Protein AF-A0A6J0YBA9-F1 (afdb_monomer)

Sequence (133 aa):
MAQKDQLSDDEKFLFVDKNFINNPVAQADWAAKRLVWVPSEKQGFEAASIKEEKGDEVIVELVENGKKVTVGKDDIQKMNPPKFSKVEDMAELTCLNEASVLHNLRERYFSGLIYVKTAFSPHPGSTLIIIAP

Nearest PDB structures (foldseek):
  3j04-assembly1_D  TM=9.318E-01  e=6.383E-17  Gallus gallus
  1i84-assembly1_V  TM=9.307E-01  e=3.306E-16  Gallus gallus
  1br1-assembly4_G  TM=9.316E-01  e=8.243E-16  Gallus gallus
  2otg-assembly1_A  TM=9.259E-01  e=7.662E-12  Placopecten magellanicus
  1kk8-assembly1_A  TM=8.963E-01  e=2.438E-11  Argopecten irradians

Mean predicted aligned error: 10.92 Å

pLDDT: mean 74.67, std 16.68, range [36.41, 95.62]

Radius of gyration: 17.1 Å; Cα contacts (8 Å, |Δi|>4): 194; chains: 1; bounding box: 47×41×46 Å

Structure (mmCIF, N/CA/C/O backbone):
data_AF-A0A6J0YBA9-F1
#
_entry.id   AF-A0A6J0YBA9-F1
#
loop_
_atom_site.group_PDB
_atom_site.id
_atom_site.type_symbol
_atom_site.label_atom_id
_atom_site.label_alt_id
_atom_site.label_comp_id
_atom_site.label_asym_id
_atom_site.label_entity_id
_atom_site.label_seq_id
_atom_site.pdbx_PDB_ins_code
_atom_site.Cartn_x
_atom_site.Cartn_y
_atom_site.Cartn_z
_atom_site.occupancy
_atom_site.B_iso_or_equiv
_atom_site.auth_seq_id
_atom_site.auth_comp_id
_atom_site.auth_asym_id
_atom_site.auth_atom_id
_atom_site.pdbx_PDB_model_num
ATOM 1 N N . MET A 1 1 ? 28.175 -26.619 -14.653 1.00 40.03 1 MET A N 1
ATOM 2 C CA . MET A 1 1 ? 28.050 -25.641 -13.555 1.00 40.03 1 MET A CA 1
ATOM 3 C C . MET A 1 1 ? 28.353 -24.268 -14.123 1.00 40.03 1 MET A C 1
ATOM 5 O O . MET A 1 1 ? 29.444 -24.101 -14.644 1.00 40.03 1 MET A O 1
ATOM 9 N N . ALA A 1 2 ? 27.395 -23.346 -14.076 1.00 36.41 2 ALA A N 1
ATOM 10 C CA . ALA A 1 2 ? 27.623 -21.900 -14.073 1.00 36.41 2 ALA A CA 1
ATOM 11 C C . ALA A 1 2 ? 26.277 -21.245 -13.730 1.00 36.41 2 ALA A C 1
ATOM 13 O O . ALA A 1 2 ? 25.418 -21.091 -14.594 1.00 36.41 2 ALA A O 1
ATOM 14 N N . GLN A 1 3 ? 26.066 -20.963 -12.443 1.00 41.09 3 GLN A N 1
ATOM 15 C CA . GLN A 1 3 ? 24.983 -20.093 -11.990 1.00 41.09 3 GLN A CA 1
ATOM 16 C C . GLN A 1 3 ? 25.239 -18.702 -12.571 1.00 41.09 3 GLN A C 1
ATOM 18 O O . GLN A 1 3 ? 26.262 -18.090 -12.273 1.00 41.09 3 GLN A O 1
ATOM 23 N N . LYS A 1 4 ? 24.340 -18.220 -13.430 1.00 42.41 4 LYS A N 1
ATOM 24 C CA . LYS A 1 4 ? 24.349 -16.837 -13.909 1.00 42.41 4 LYS A CA 1
ATOM 25 C C . LYS A 1 4 ? 23.334 -16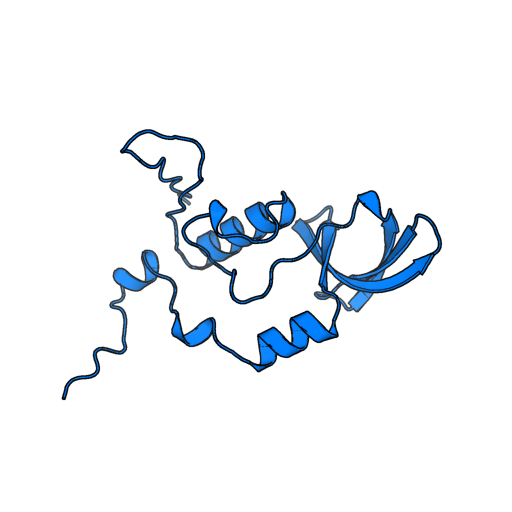.069 -13.061 1.00 42.41 4 LYS A C 1
ATOM 27 O O . LYS A 1 4 ? 22.211 -15.845 -13.482 1.00 42.41 4 LYS A O 1
ATOM 32 N N . ASP A 1 5 ? 23.723 -15.794 -11.818 1.00 54.00 5 ASP A N 1
ATOM 33 C CA . ASP A 1 5 ? 22.858 -15.243 -10.757 1.00 54.00 5 ASP A CA 1
ATOM 34 C C . ASP A 1 5 ? 22.987 -13.711 -10.601 1.00 54.00 5 ASP A C 1
ATOM 36 O O . ASP A 1 5 ? 22.651 -13.152 -9.562 1.00 54.00 5 ASP A O 1
ATOM 40 N N . GLN A 1 6 ? 23.496 -13.001 -11.614 1.00 56.06 6 GLN A N 1
ATOM 41 C CA . GLN A 1 6 ? 23.565 -11.536 -11.597 1.00 56.06 6 GLN A CA 1
ATOM 42 C C . GLN A 1 6 ? 23.118 -10.951 -12.938 1.00 56.06 6 GLN A C 1
ATOM 44 O O . GLN A 1 6 ? 23.727 -11.234 -13.970 1.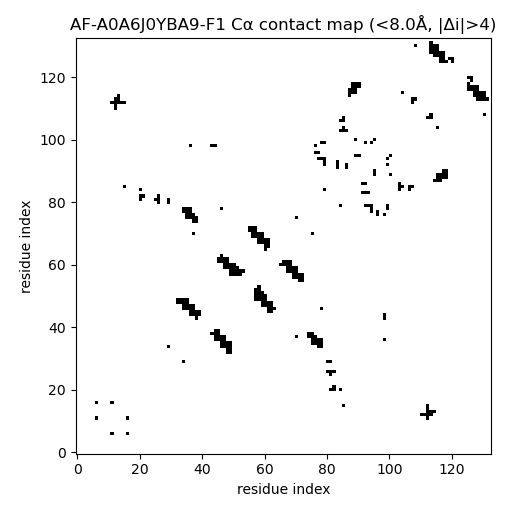00 56.06 6 GLN A O 1
ATOM 49 N N . LEU A 1 7 ? 22.056 -10.141 -12.887 1.00 58.44 7 LEU A N 1
ATOM 50 C CA . LEU A 1 7 ? 21.596 -9.284 -13.983 1.00 58.44 7 LEU A CA 1
ATOM 51 C C . LEU A 1 7 ? 22.681 -8.242 -14.295 1.00 58.44 7 LEU A C 1
ATOM 53 O O . LEU A 1 7 ? 23.266 -7.666 -13.367 1.00 58.44 7 LEU A O 1
ATOM 57 N N . SER A 1 8 ? 22.961 -7.995 -15.575 1.00 64.94 8 SER A N 1
ATOM 58 C CA . SER A 1 8 ? 23.866 -6.918 -15.992 1.00 64.94 8 SER A CA 1
ATOM 59 C C . SER A 1 8 ? 23.290 -5.535 -15.661 1.00 64.94 8 SER A C 1
ATOM 61 O O . SER A 1 8 ? 22.108 -5.389 -15.354 1.00 64.94 8 SER A O 1
ATOM 63 N N . ASP A 1 9 ? 24.128 -4.495 -15.676 1.00 62.47 9 ASP A N 1
ATOM 64 C CA . ASP A 1 9 ? 23.702 -3.145 -15.281 1.00 62.47 9 ASP A CA 1
ATOM 65 C C . ASP A 1 9 ? 22.587 -2.579 -16.171 1.00 62.47 9 ASP A C 1
ATOM 67 O O . ASP A 1 9 ? 21.726 -1.865 -15.671 1.00 62.47 9 ASP A O 1
ATOM 71 N N . ASP A 1 10 ? 22.546 -2.945 -17.452 1.00 61.84 10 ASP A N 1
ATOM 72 C CA . ASP A 1 10 ? 21.456 -2.638 -18.381 1.00 61.84 10 ASP A CA 1
ATOM 73 C C . ASP A 1 10 ? 20.189 -3.470 -18.112 1.00 61.84 10 ASP A C 1
ATOM 75 O O . ASP A 1 10 ? 19.078 -2.937 -18.154 1.00 61.84 10 ASP A O 1
ATOM 79 N N . GLU A 1 11 ? 20.334 -4.748 -17.748 1.00 65.19 11 GLU A N 1
ATOM 80 C CA . GLU A 1 11 ? 19.210 -5.628 -17.401 1.00 65.19 11 GLU A CA 1
ATOM 81 C C . GLU A 1 11 ? 18.510 -5.200 -16.101 1.00 65.19 11 GLU A C 1
ATOM 83 O O . GLU A 1 11 ? 17.303 -5.404 -15.969 1.00 65.19 11 GLU A O 1
ATOM 88 N N . LYS A 1 12 ? 19.213 -4.537 -15.173 1.00 63.94 12 LYS A N 1
ATOM 89 C CA . LYS A 1 12 ? 18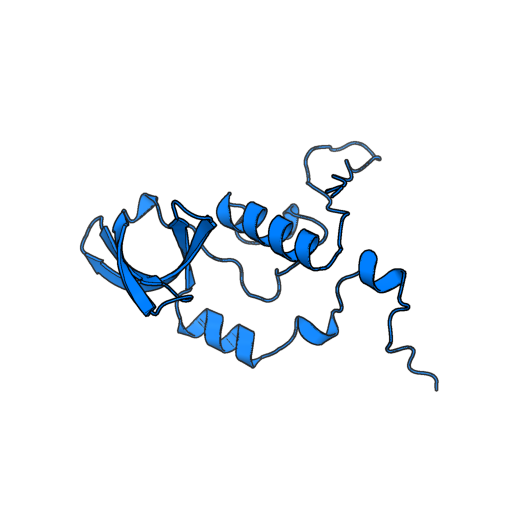.632 -3.978 -13.934 1.00 63.94 12 LYS A CA 1
ATOM 90 C C . LYS A 1 12 ? 17.622 -2.853 -14.178 1.00 63.94 12 LYS A C 1
ATOM 92 O O . LYS A 1 12 ? 16.770 -2.618 -13.325 1.00 63.94 12 LYS A O 1
ATOM 97 N N . PHE A 1 13 ? 17.701 -2.168 -15.320 1.00 58.88 13 PHE A N 1
ATOM 98 C CA . PHE A 1 13 ? 16.723 -1.143 -15.716 1.00 58.88 13 PHE A CA 1
ATOM 99 C C . PHE A 1 13 ? 15.494 -1.733 -16.416 1.00 58.88 13 PHE A C 1
ATOM 101 O O . PHE A 1 13 ? 14.493 -1.038 -16.602 1.00 58.88 13 PHE A O 1
ATOM 108 N N . LEU A 1 14 ? 15.555 -3.010 -16.801 1.00 61.81 14 LEU A N 1
ATOM 109 C CA . LEU A 1 14 ? 14.479 -3.689 -17.514 1.00 61.81 14 LEU A CA 1
ATOM 110 C C . LEU A 1 14 ? 13.736 -4.682 -16.617 1.00 61.81 14 LEU A C 1
ATOM 112 O O . LEU A 1 14 ? 12.506 -4.725 -16.650 1.00 61.81 14 LEU A O 1
ATOM 116 N N . PHE A 1 15 ? 14.469 -5.423 -15.787 1.00 62.91 15 PHE A N 1
ATOM 117 C CA . PHE A 1 15 ? 13.953 -6.515 -14.972 1.00 62.91 15 PHE A CA 1
ATOM 118 C C . PHE A 1 15 ? 14.096 -6.229 -13.481 1.00 62.91 15 PHE A C 1
ATOM 120 O O . PHE A 1 15 ? 15.130 -5.770 -12.997 1.00 62.91 15 PHE A O 1
ATOM 127 N N . VAL A 1 16 ? 13.052 -6.567 -12.727 1.00 64.00 16 VAL A N 1
ATOM 128 C CA . VAL A 1 16 ? 13.115 -6.556 -11.263 1.00 64.00 16 VAL A CA 1
ATOM 129 C C . VAL A 1 16 ? 13.958 -7.732 -10.787 1.00 64.00 16 VAL A C 1
ATOM 131 O O . VAL A 1 16 ? 13.758 -8.866 -11.229 1.00 64.00 16 VAL A O 1
ATOM 134 N N . ASP A 1 17 ? 14.849 -7.479 -9.832 1.00 63.19 17 ASP A N 1
ATOM 135 C CA . ASP A 1 17 ? 15.599 -8.533 -9.158 1.00 63.19 17 ASP A CA 1
ATOM 136 C C . ASP A 1 17 ? 14.649 -9.422 -8.331 1.00 63.19 17 ASP A C 1
ATOM 138 O O . ASP A 1 17 ? 14.180 -9.063 -7.244 1.00 63.19 17 ASP A O 1
ATOM 142 N N . LYS A 1 18 ? 14.310 -10.592 -8.885 1.00 59.00 18 LYS A N 1
ATOM 143 C CA . LYS A 1 18 ? 13.330 -11.527 -8.309 1.00 59.00 18 LYS A CA 1
ATOM 144 C C . LYS A 1 18 ? 13.812 -12.168 -7.005 1.00 59.00 18 LYS A C 1
ATOM 146 O O . LYS A 1 18 ? 12.981 -12.681 -6.254 1.00 59.00 18 LYS A O 1
ATOM 151 N N . ASN A 1 19 ? 15.109 -12.100 -6.695 1.00 54.88 19 ASN A N 1
ATOM 152 C CA . ASN A 1 19 ? 15.657 -12.649 -5.455 1.00 54.88 19 ASN A CA 1
ATOM 153 C C . ASN A 1 19 ? 15.232 -11.833 -4.220 1.00 54.88 19 ASN A C 1
ATOM 155 O O . ASN A 1 19 ? 15.162 -12.384 -3.123 1.00 54.88 19 ASN A O 1
ATOM 159 N N . PHE A 1 20 ? 14.857 -10.558 -4.386 1.00 54.94 20 PHE A N 1
ATOM 160 C CA . PHE A 1 20 ? 14.347 -9.714 -3.295 1.00 54.94 20 PHE A CA 1
ATOM 161 C C . PHE A 1 20 ? 12.847 -9.917 -3.004 1.00 54.94 20 PHE A C 1
ATOM 163 O O . PHE A 1 20 ? 12.384 -9.645 -1.896 1.00 54.94 20 PHE A O 1
ATOM 170 N N . ILE A 1 21 ? 12.086 -10.409 -3.989 1.00 55.78 21 ILE A N 1
ATOM 171 C CA . ILE A 1 21 ? 10.614 -10.499 -3.952 1.00 55.78 21 ILE A CA 1
ATOM 172 C C . ILE A 1 21 ? 10.126 -11.609 -3.000 1.00 55.78 21 ILE A C 1
ATOM 174 O O . ILE A 1 21 ? 9.042 -11.510 -2.425 1.00 55.78 21 ILE A O 1
ATOM 178 N N . ASN A 1 22 ? 10.946 -12.635 -2.757 1.00 56.25 22 ASN A N 1
ATOM 179 C CA . ASN A 1 22 ? 10.595 -1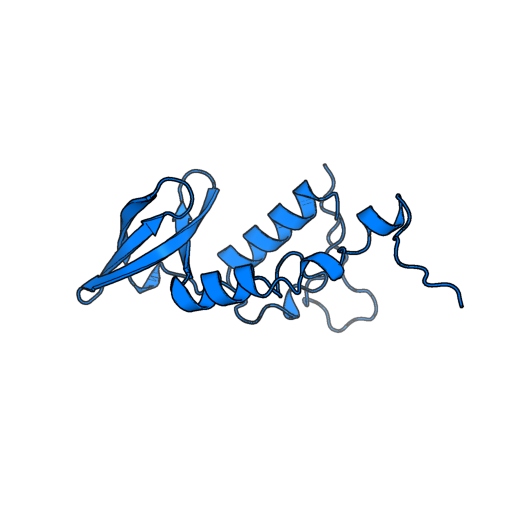3.791 -1.925 1.00 56.25 22 ASN A CA 1
ATOM 180 C C . ASN A 1 22 ? 11.138 -13.697 -0.488 1.00 56.25 22 ASN A C 1
ATOM 182 O O . ASN A 1 22 ? 11.603 -14.693 0.065 1.00 56.25 22 ASN A O 1
ATOM 186 N N . ASN A 1 23 ? 11.094 -12.516 0.136 1.00 66.06 23 ASN A N 1
ATOM 187 C CA . ASN A 1 23 ? 11.459 -12.385 1.547 1.00 66.06 23 ASN A CA 1
ATOM 188 C C . ASN A 1 23 ? 10.290 -12.826 2.463 1.00 66.06 23 ASN A C 1
ATOM 190 O O . ASN A 1 23 ? 9.281 -12.116 2.546 1.00 66.06 23 ASN A O 1
ATOM 194 N N . PRO A 1 24 ? 10.415 -13.944 3.209 1.00 67.81 24 PRO A N 1
ATOM 195 C CA . PRO A 1 24 ? 9.351 -14.438 4.085 1.00 67.81 24 PRO A CA 1
ATOM 196 C C . PRO A 1 24 ? 9.008 -13.468 5.226 1.00 67.81 24 PRO A C 1
ATOM 198 O O . PRO A 1 24 ? 7.869 -13.457 5.690 1.00 67.81 24 PRO A O 1
ATOM 201 N N . VAL A 1 25 ? 9.950 -12.614 5.646 1.00 73.38 25 VAL A N 1
ATOM 202 C CA . VAL A 1 25 ? 9.724 -11.601 6.692 1.00 73.38 25 VAL A CA 1
ATOM 203 C C . VAL A 1 25 ? 8.740 -10.539 6.209 1.00 73.38 25 VAL A C 1
ATOM 205 O O . VAL A 1 25 ? 7.791 -10.217 6.916 1.00 73.38 25 VAL A O 1
ATOM 208 N N . ALA A 1 26 ? 8.908 -10.045 4.979 1.00 69.50 26 ALA A N 1
ATOM 209 C CA . ALA A 1 26 ? 8.012 -9.043 4.403 1.00 69.50 26 ALA A CA 1
ATOM 210 C C . ALA A 1 26 ? 6.590 -9.598 4.214 1.00 69.50 26 ALA A C 1
ATOM 212 O O . ALA A 1 26 ? 5.603 -8.910 4.480 1.00 69.50 26 ALA A O 1
ATOM 213 N N . GLN A 1 27 ? 6.477 -10.864 3.801 1.00 66.81 27 GLN A N 1
ATOM 214 C CA . GLN A 1 27 ? 5.187 -11.535 3.650 1.00 66.81 27 GLN A CA 1
ATOM 215 C C . GLN A 1 27 ? 4.473 -11.734 4.995 1.00 66.81 27 GLN A C 1
ATOM 217 O O . GLN A 1 27 ? 3.266 -11.497 5.084 1.00 66.81 27 GLN A O 1
ATOM 222 N N . ALA A 1 28 ? 5.206 -12.146 6.033 1.00 68.06 28 ALA A N 1
ATOM 223 C CA . ALA A 1 28 ? 4.663 -12.303 7.380 1.00 68.06 28 ALA A CA 1
ATOM 224 C C . ALA A 1 28 ? 4.208 -10.958 7.967 1.00 68.06 28 ALA A C 1
ATOM 226 O O . ALA A 1 28 ? 3.103 -10.867 8.501 1.00 68.06 28 ALA A O 1
ATOM 227 N N . ASP A 1 29 ? 5.004 -9.903 7.793 1.00 73.38 29 ASP A N 1
ATOM 228 C CA . ASP A 1 29 ? 4.678 -8.556 8.263 1.00 73.38 29 ASP A CA 1
ATOM 229 C C . ASP A 1 29 ? 3.422 -7.988 7.596 1.00 73.38 29 ASP A C 1
ATOM 231 O O . ASP A 1 29 ? 2.572 -7.411 8.278 1.00 73.38 29 ASP A O 1
ATOM 235 N N . TRP A 1 30 ? 3.262 -8.182 6.282 1.00 70.56 30 TRP A N 1
ATOM 236 C CA . TRP A 1 30 ? 2.056 -7.759 5.564 1.00 70.56 30 TRP A CA 1
ATOM 237 C C . TRP A 1 30 ? 0.806 -8.474 6.084 1.00 70.56 30 TRP A C 1
ATOM 239 O O . TRP A 1 30 ? -0.203 -7.827 6.375 1.00 70.56 30 TRP A O 1
ATOM 249 N N . ALA A 1 31 ? 0.887 -9.798 6.252 1.00 69.38 31 ALA A N 1
ATOM 250 C CA . ALA A 1 31 ? -0.231 -10.600 6.737 1.00 69.38 31 ALA A CA 1
ATOM 251 C C . ALA A 1 31 ? -0.613 -10.235 8.182 1.00 69.38 31 ALA A C 1
ATOM 253 O O . ALA A 1 31 ? -1.797 -10.153 8.507 1.00 69.38 31 ALA A O 1
ATOM 254 N N . ALA A 1 32 ? 0.376 -9.966 9.037 1.00 70.50 32 ALA A N 1
ATOM 255 C CA . ALA A 1 32 ? 0.156 -9.631 10.440 1.00 70.50 32 ALA A CA 1
ATOM 256 C C . ALA A 1 32 ? -0.425 -8.222 10.645 1.00 70.50 32 ALA A C 1
ATOM 258 O O . ALA A 1 32 ? -1.211 -8.008 11.567 1.00 70.50 32 ALA A O 1
ATOM 259 N N . LYS A 1 33 ? -0.055 -7.249 9.802 1.00 75.62 33 LYS A N 1
ATOM 260 C CA . LYS A 1 33 ? -0.351 -5.823 10.035 1.00 75.62 33 LYS A CA 1
ATOM 261 C C . LYS A 1 33 ? -1.647 -5.324 9.387 1.00 75.62 33 LYS A C 1
ATOM 263 O O . LYS A 1 33 ? -1.951 -4.144 9.544 1.00 75.62 33 LYS A O 1
ATOM 268 N N . ARG A 1 34 ? -2.417 -6.178 8.692 1.00 84.50 34 ARG A N 1
ATOM 269 C CA . ARG A 1 34 ? -3.660 -5.792 7.976 1.00 84.50 34 ARG A CA 1
ATOM 270 C C . ARG A 1 34 ? -3.464 -4.491 7.180 1.00 84.50 34 ARG A C 1
ATOM 272 O O . ARG A 1 34 ? -4.198 -3.522 7.377 1.00 84.50 34 ARG A O 1
ATOM 279 N N . LEU A 1 35 ? -2.409 -4.450 6.364 1.00 89.56 35 LEU A N 1
ATOM 280 C CA . LEU A 1 35 ? -2.006 -3.226 5.679 1.00 89.56 35 LEU A CA 1
ATOM 281 C C . LEU A 1 35 ? -3.021 -2.806 4.614 1.00 89.56 35 LEU A C 1
ATOM 283 O O . LEU A 1 35 ? -3.552 -3.629 3.862 1.00 89.56 35 LEU A O 1
ATOM 287 N N . VAL A 1 36 ? -3.254 -1.504 4.550 1.00 93.31 36 VAL A N 1
ATOM 288 C CA . VAL A 1 36 ? -4.172 -0.838 3.632 1.00 93.31 36 VAL A CA 1
ATOM 289 C C . VAL A 1 36 ? -3.573 0.475 3.146 1.00 93.31 36 VAL A C 1
ATOM 291 O O . VAL A 1 36 ? -2.659 1.022 3.760 1.00 93.31 36 VAL A O 1
ATOM 294 N N . TRP A 1 37 ? -4.101 0.981 2.042 1.00 94.62 37 TRP A N 1
ATOM 295 C CA . TRP A 1 37 ? -3.825 2.321 1.550 1.00 94.62 37 TRP A CA 1
ATOM 296 C C . TRP A 1 37 ? -4.887 3.288 2.051 1.00 94.62 37 TRP A C 1
ATOM 298 O O . TRP A 1 37 ? -6.080 2.980 1.986 1.00 94.62 37 TRP A O 1
ATOM 308 N N . VAL A 1 38 ? -4.452 4.460 2.502 1.00 94.81 38 VAL A N 1
ATOM 309 C CA . VAL A 1 38 ? -5.335 5.566 2.883 1.00 94.81 38 VAL A CA 1
ATOM 310 C C . VAL A 1 38 ? -4.951 6.850 2.147 1.00 94.81 38 VAL A C 1
ATOM 312 O O . VAL A 1 38 ? -3.781 6.992 1.771 1.00 94.81 38 VAL A O 1
ATOM 315 N N . PRO A 1 39 ? -5.901 7.771 1.906 1.00 93.50 39 PRO A N 1
ATOM 316 C CA . PRO A 1 39 ? -5.619 9.033 1.230 1.00 93.50 39 PRO A CA 1
ATOM 317 C C . PRO A 1 39 ? -4.588 9.872 1.988 1.00 93.50 39 PRO A C 1
ATOM 319 O O . PRO A 1 39 ? -4.614 9.951 3.216 1.00 93.50 39 PRO A O 1
ATOM 322 N N . SER A 1 40 ? -3.701 10.532 1.248 1.00 90.38 40 SER A N 1
ATOM 323 C CA . SER A 1 40 ? -2.654 11.396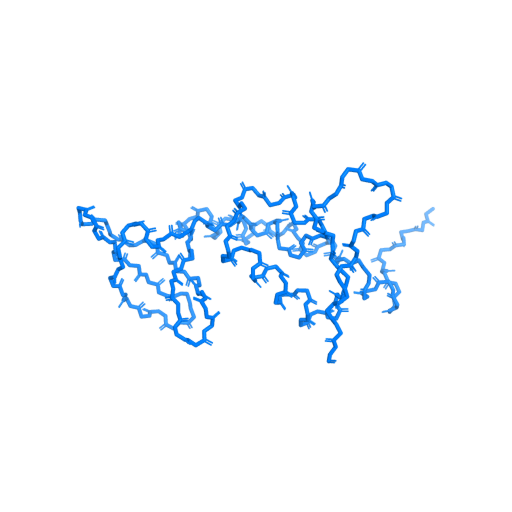 1.791 1.00 90.38 40 SER A CA 1
ATOM 324 C C . SER A 1 40 ? -2.497 12.646 0.936 1.00 90.38 40 SER A C 1
ATOM 326 O O . SER A 1 40 ? -2.249 12.557 -0.264 1.00 90.38 40 SER A O 1
ATOM 328 N N . GLU A 1 41 ? -2.546 13.828 1.547 1.00 87.69 41 GLU A N 1
ATOM 329 C CA . GLU A 1 41 ? -2.383 15.099 0.821 1.00 87.69 41 GLU A CA 1
ATOM 330 C C . GLU A 1 41 ? -0.989 15.260 0.198 1.00 87.69 41 GLU A C 1
ATOM 332 O O . GLU A 1 41 ? -0.820 15.963 -0.795 1.00 87.69 41 GLU A O 1
ATOM 337 N N . LYS A 1 42 ? 0.028 14.609 0.777 1.00 85.69 42 LYS A N 1
ATOM 338 C CA . LYS A 1 42 ? 1.421 14.723 0.318 1.00 85.69 42 LYS A CA 1
ATOM 339 C C . LYS A 1 42 ? 1.781 13.704 -0.751 1.00 85.69 42 LYS A C 1
ATOM 341 O O . LYS A 1 42 ? 2.588 13.993 -1.627 1.00 85.69 42 LYS A O 1
ATOM 346 N N . GLN A 1 43 ? 1.243 12.492 -0.630 1.00 84.06 43 GLN A N 1
ATOM 347 C CA . GLN A 1 43 ? 1.665 11.340 -1.428 1.00 84.06 43 GLN A CA 1
ATOM 348 C C . GLN A 1 43 ? 0.545 10.775 -2.311 1.00 84.06 43 GLN A C 1
ATOM 350 O O . GLN A 1 43 ? 0.764 9.768 -2.982 1.00 84.06 43 GLN A O 1
ATOM 355 N N . GLY A 1 44 ? -0.650 11.367 -2.307 1.00 89.69 44 GLY A N 1
ATOM 356 C CA . GLY A 1 44 ? -1.859 10.779 -2.889 1.00 89.69 44 GLY A CA 1
ATOM 357 C C . GLY A 1 44 ? -2.407 9.658 -2.005 1.00 89.69 44 GLY A C 1
ATOM 358 O O . GLY A 1 44 ? -3.511 9.771 -1.483 1.00 89.69 44 GLY A O 1
ATOM 359 N N . PHE A 1 45 ? -1.595 8.625 -1.761 1.00 92.19 45 PHE A N 1
ATOM 360 C CA . PHE A 1 45 ? -1.896 7.518 -0.855 1.00 92.19 45 PHE A CA 1
ATOM 361 C C . PHE A 1 45 ? -0.679 7.135 -0.014 1.00 92.19 45 PHE A C 1
ATOM 363 O O . PHE A 1 45 ? 0.462 7.222 -0.476 1.00 92.19 45 PHE A O 1
ATOM 370 N N . GLU A 1 46 ? -0.927 6.669 1.206 1.00 93.12 46 GLU A N 1
ATOM 371 C CA . GLU A 1 46 ? 0.098 6.166 2.120 1.00 93.12 46 GLU A CA 1
ATOM 372 C C . GLU A 1 46 ? -0.326 4.850 2.783 1.00 93.12 46 GLU A C 1
ATOM 374 O O . GLU A 1 46 ? -1.515 4.537 2.889 1.00 93.12 46 GLU A O 1
ATOM 379 N N . ALA A 1 47 ? 0.657 4.038 3.180 1.00 92.56 47 ALA A N 1
ATOM 380 C CA . ALA A 1 47 ? 0.407 2.741 3.799 1.00 92.56 47 ALA A CA 1
ATOM 381 C C . ALA A 1 47 ? 0.039 2.909 5.278 1.00 92.56 47 ALA A C 1
ATOM 383 O O . ALA A 1 47 ? 0.732 3.597 6.032 1.00 92.56 47 ALA A O 1
ATOM 384 N N . ALA A 1 48 ? -1.007 2.215 5.712 1.00 93.94 48 ALA A N 1
ATOM 385 C CA . ALA A 1 48 ? -1.478 2.221 7.086 1.00 93.94 48 ALA A CA 1
ATOM 386 C C . ALA A 1 48 ? -1.900 0.820 7.547 1.00 93.94 48 ALA A C 1
ATOM 388 O O . ALA A 1 48 ? -2.246 -0.049 6.750 1.00 93.94 48 ALA A O 1
ATOM 389 N N . SER A 1 49 ? -1.872 0.592 8.855 1.00 94.00 49 SER A N 1
ATOM 390 C CA . SER A 1 49 ? -2.332 -0.636 9.507 1.00 94.00 49 SER A CA 1
ATOM 391 C C . SER A 1 49 ? -3.663 -0.379 10.201 1.00 94.00 49 SER A C 1
ATOM 393 O O . SER A 1 49 ? -3.764 0.549 11.005 1.00 94.00 49 SER A O 1
ATOM 395 N N . ILE A 1 50 ? -4.678 -1.200 9.928 1.00 93.62 50 ILE A N 1
ATOM 396 C CA . ILE A 1 50 ? -5.965 -1.115 10.631 1.00 93.62 50 ILE A CA 1
ATOM 397 C C . ILE A 1 50 ? -5.768 -1.483 12.105 1.00 93.62 50 ILE A C 1
ATOM 399 O O . ILE A 1 50 ? -5.300 -2.581 12.415 1.00 93.62 50 ILE A O 1
ATOM 403 N N . LYS A 1 51 ? -6.165 -0.587 13.014 1.00 94.19 51 LYS A N 1
ATOM 404 C CA . LYS A 1 51 ? -6.130 -0.820 14.465 1.00 94.19 51 LYS A CA 1
ATOM 405 C C . LYS A 1 51 ? -7.508 -1.087 15.044 1.00 94.19 51 LYS A C 1
ATOM 407 O O . LYS A 1 51 ? -7.641 -1.986 15.866 1.00 94.19 51 LYS A O 1
ATOM 412 N N . GLU A 1 52 ? -8.516 -0.332 14.619 1.00 93.31 52 GLU A N 1
ATOM 413 C CA . GLU A 1 52 ? -9.872 -0.450 15.157 1.00 93.31 52 GLU A CA 1
ATOM 414 C C . GLU A 1 52 ? -10.915 -0.072 14.105 1.00 93.31 52 GLU A C 1
ATOM 416 O O . GLU A 1 52 ? -10.704 0.862 13.339 1.00 93.31 52 GLU A O 1
ATOM 421 N N . GLU A 1 53 ? -12.044 -0.775 14.078 1.00 92.44 53 GLU A N 1
ATOM 422 C CA . GLU A 1 53 ? -13.182 -0.479 13.201 1.00 92.44 53 GLU A CA 1
ATOM 423 C C . GLU A 1 53 ? -14.348 0.020 14.070 1.00 92.44 53 GLU A C 1
ATOM 425 O O . GLU A 1 53 ? -14.788 -0.683 14.981 1.00 92.44 53 GLU A O 1
ATOM 430 N N . LYS A 1 54 ? -14.837 1.236 13.809 1.00 90.62 54 LYS A N 1
ATOM 431 C CA . LYS A 1 54 ? -15.917 1.909 14.543 1.00 90.62 54 LYS A CA 1
ATOM 432 C C . LYS A 1 54 ? -17.062 2.259 13.593 1.00 90.62 54 LYS A C 1
ATOM 434 O O . LYS A 1 54 ? -17.155 3.381 13.105 1.00 90.62 54 LYS A O 1
ATOM 439 N N . GLY A 1 55 ? -17.957 1.303 13.357 1.00 90.75 55 GLY A N 1
ATOM 440 C CA . GLY A 1 55 ? -19.083 1.507 12.441 1.00 90.75 55 GLY A CA 1
ATOM 441 C C . GLY A 1 55 ? -18.591 1.793 11.020 1.00 90.75 55 GLY A C 1
ATOM 442 O O . GLY A 1 55 ? -17.976 0.917 10.408 1.00 90.75 55 GLY A O 1
ATOM 443 N N . ASP A 1 56 ? -18.839 3.014 10.542 1.00 93.00 56 ASP A N 1
ATOM 444 C CA . ASP A 1 56 ? -18.472 3.484 9.197 1.00 93.00 56 ASP A CA 1
ATOM 445 C C . ASP A 1 56 ? -17.064 4.103 9.121 1.00 93.00 56 ASP A C 1
ATOM 447 O O . ASP A 1 56 ? -16.565 4.395 8.034 1.00 93.00 56 ASP A O 1
ATOM 451 N N . GLU A 1 57 ? -16.385 4.263 10.258 1.00 94.44 57 GLU A N 1
ATOM 452 C CA . GLU A 1 57 ? -15.017 4.775 10.334 1.00 94.44 57 GLU A CA 1
ATOM 453 C C . GLU A 1 57 ? -14.035 3.704 10.820 1.00 94.44 57 GLU A C 1
ATOM 455 O O . GLU A 1 57 ? -14.381 2.761 11.538 1.00 94.44 57 GLU A O 1
ATOM 460 N N . VAL A 1 58 ? -12.766 3.861 10.460 1.00 95.19 58 VAL A N 1
ATOM 461 C CA . VAL A 1 58 ? -11.674 2.974 10.862 1.00 95.19 58 VAL A CA 1
ATOM 462 C C . VAL A 1 58 ? -10.514 3.812 11.374 1.00 95.19 58 VAL A C 1
ATOM 464 O O . VAL A 1 58 ? -10.077 4.770 10.737 1.00 95.19 58 VAL A O 1
ATOM 467 N N . ILE A 1 59 ? -9.982 3.427 12.529 1.00 95.00 59 ILE A N 1
ATOM 468 C CA . ILE A 1 59 ? -8.742 3.977 13.061 1.00 95.00 59 ILE A CA 1
ATOM 469 C C . ILE A 1 59 ? -7.595 3.169 12.475 1.00 95.00 59 ILE A C 1
ATOM 471 O O . ILE A 1 59 ? -7.455 1.966 12.731 1.00 95.00 59 ILE A O 1
ATOM 475 N N . VAL A 1 60 ? -6.747 3.848 11.718 1.00 95.62 60 VAL A N 1
ATOM 476 C CA . VAL A 1 60 ? -5.543 3.280 11.122 1.00 95.62 60 VAL A CA 1
ATOM 477 C C . VAL A 1 60 ? -4.303 3.945 11.708 1.00 95.62 60 VAL A C 1
ATOM 479 O O . VAL A 1 60 ? -4.347 5.074 12.193 1.00 95.62 60 VAL A O 1
ATOM 482 N N . GLU A 1 61 ? -3.182 3.242 11.676 1.00 95.50 61 GLU A N 1
ATOM 483 C CA . GLU A 1 61 ? -1.870 3.756 12.067 1.00 95.50 61 GLU A CA 1
ATOM 484 C C . GLU A 1 61 ? -0.974 3.817 10.837 1.00 95.50 61 GLU A C 1
ATOM 486 O O . GLU A 1 61 ? -0.736 2.794 10.193 1.00 95.50 61 GLU A O 1
ATOM 491 N N . LEU A 1 62 ? -0.501 5.014 10.502 1.00 93.62 62 LEU A N 1
ATOM 492 C CA . LEU A 1 62 ? 0.359 5.251 9.349 1.00 93.62 62 LEU A CA 1
ATOM 493 C C . LEU A 1 62 ? 1.704 4.548 9.549 1.00 93.62 62 LEU A C 1
ATOM 495 O O . LEU A 1 62 ? 2.344 4.702 10.590 1.00 93.62 62 LEU A O 1
ATOM 499 N N . VAL A 1 63 ? 2.156 3.797 8.546 1.00 91.12 63 VAL A N 1
ATOM 500 C CA . VAL A 1 63 ? 3.407 3.024 8.628 1.00 91.12 63 VAL A CA 1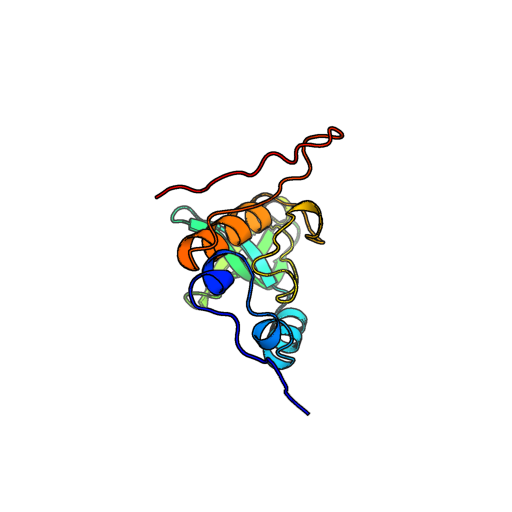
ATOM 501 C C . VAL A 1 63 ? 4.634 3.940 8.674 1.00 91.12 63 VAL A C 1
ATOM 503 O O . VAL A 1 63 ? 5.611 3.611 9.338 1.00 91.12 63 VAL A O 1
ATOM 506 N N . GLU A 1 64 ? 4.583 5.093 8.003 1.00 87.50 64 GLU A N 1
ATOM 507 C CA . GLU A 1 64 ? 5.725 6.009 7.877 1.00 87.50 64 GLU A CA 1
ATOM 508 C C . GLU A 1 64 ? 6.090 6.704 9.196 1.00 87.50 64 GLU A C 1
ATOM 510 O O . GLU A 1 64 ? 7.266 6.851 9.520 1.00 87.50 64 GLU A O 1
ATOM 515 N N . ASN A 1 65 ? 5.089 7.144 9.962 1.00 88.44 65 ASN A N 1
ATOM 516 C CA . ASN A 1 65 ? 5.295 8.000 11.136 1.00 88.44 65 ASN A CA 1
ATOM 517 C C . ASN A 1 65 ? 4.604 7.490 12.413 1.00 88.44 65 ASN A C 1
ATOM 519 O O . ASN A 1 65 ? 4.705 8.135 13.456 1.00 88.44 65 ASN A O 1
ATOM 523 N N . GLY A 1 66 ? 3.886 6.363 12.353 1.00 90.88 66 GLY A N 1
ATOM 524 C CA . GLY A 1 66 ? 3.166 5.779 13.489 1.00 90.88 66 GLY A CA 1
ATOM 525 C C . GLY A 1 66 ? 1.965 6.597 13.975 1.00 90.88 66 GLY A C 1
ATOM 526 O O . GLY A 1 66 ? 1.387 6.284 15.018 1.00 90.88 66 GLY A O 1
ATOM 527 N N . LYS A 1 67 ? 1.574 7.662 13.266 1.00 93.12 67 LYS A N 1
ATOM 528 C CA . LYS A 1 67 ? 0.430 8.499 13.634 1.00 93.12 67 LYS A CA 1
ATOM 529 C C . LYS A 1 67 ? -0.861 7.717 13.425 1.00 93.12 67 LYS A C 1
ATOM 531 O O . LYS A 1 67 ? -1.063 7.096 12.385 1.00 93.12 67 LYS A O 1
ATOM 536 N N . LYS A 1 68 ? -1.769 7.809 14.395 1.00 94.56 68 LYS A N 1
ATOM 537 C CA . LYS A 1 68 ? -3.126 7.277 14.262 1.00 94.56 68 LYS A CA 1
ATOM 538 C C . LYS A 1 68 ? -4.038 8.311 13.621 1.00 94.56 68 LYS A C 1
ATOM 540 O O . LYS A 1 68 ? -4.044 9.471 14.036 1.00 94.56 68 LYS A O 1
ATOM 545 N N . VAL A 1 69 ? -4.800 7.886 12.626 1.00 94.06 69 VAL A N 1
ATOM 546 C CA . VAL A 1 69 ? -5.789 8.709 11.930 1.00 94.06 69 VAL A CA 1
ATOM 547 C C . VAL A 1 69 ? -7.087 7.927 11.793 1.00 94.06 69 VAL A C 1
ATOM 549 O O . VAL A 1 69 ? -7.075 6.699 11.712 1.00 94.06 69 VAL A O 1
ATOM 552 N N . THR A 1 70 ? -8.201 8.645 11.801 1.00 95.38 70 THR A N 1
ATOM 553 C CA . THR A 1 70 ? -9.520 8.077 11.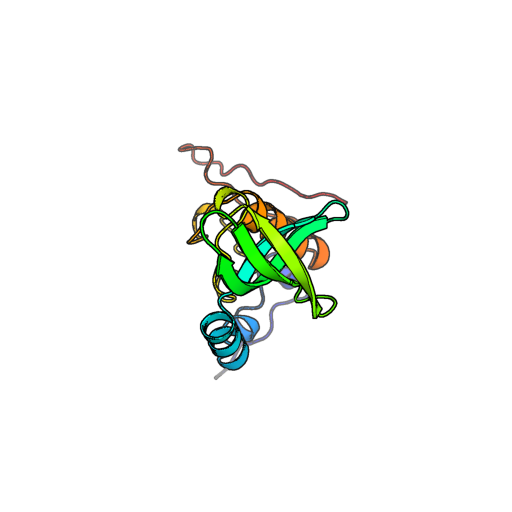531 1.00 95.38 70 THR A CA 1
ATOM 554 C C . THR A 1 70 ? -9.867 8.364 10.081 1.00 95.38 70 THR A C 1
ATOM 556 O O . THR A 1 70 ? -9.720 9.501 9.634 1.00 95.38 70 THR A O 1
ATOM 559 N N . VAL A 1 71 ? -10.287 7.337 9.354 1.00 94.50 71 VAL A N 1
ATOM 560 C CA . VAL A 1 71 ? -10.666 7.414 7.941 1.00 94.50 71 VAL A CA 1
ATOM 561 C C . VAL A 1 71 ? -12.000 6.710 7.732 1.00 94.50 71 VAL A C 1
ATOM 563 O O . VAL A 1 71 ? -12.316 5.762 8.456 1.00 94.50 71 VAL A O 1
ATOM 566 N N . GLY A 1 72 ? -12.781 7.158 6.751 1.00 94.81 72 GLY A N 1
ATOM 567 C CA . GLY A 1 72 ? -13.994 6.456 6.346 1.00 94.81 72 GLY A CA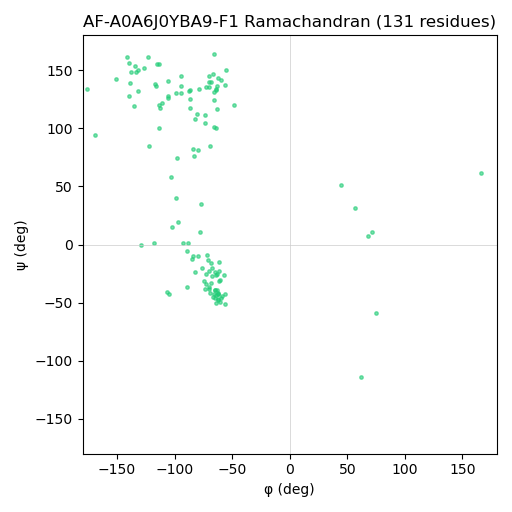 1
ATOM 568 C C . GLY A 1 72 ? -13.647 5.069 5.814 1.00 94.81 72 GLY A C 1
ATOM 569 O O . GLY A 1 72 ? -12.624 4.881 5.154 1.00 94.81 72 GLY A O 1
ATOM 570 N N . LYS A 1 73 ? -14.482 4.071 6.097 1.00 91.75 73 LYS A N 1
ATOM 571 C CA . LYS A 1 73 ? -14.246 2.692 5.651 1.00 91.75 73 LYS A CA 1
ATOM 572 C C . LYS A 1 73 ? -14.196 2.567 4.124 1.00 91.75 73 LYS A C 1
ATOM 574 O O . LYS A 1 73 ? -13.452 1.730 3.616 1.00 91.75 73 LYS A O 1
ATOM 579 N N . ASP A 1 74 ? -14.939 3.418 3.421 1.00 92.38 74 ASP A N 1
ATOM 580 C CA . ASP A 1 74 ? -14.996 3.466 1.956 1.00 92.38 74 ASP A CA 1
ATOM 581 C C . ASP A 1 74 ? -13.761 4.126 1.318 1.00 92.38 74 ASP A C 1
ATOM 583 O O . ASP A 1 74 ? -13.454 3.861 0.156 1.00 92.38 74 ASP A O 1
ATOM 587 N N . ASP A 1 75 ? -13.004 4.921 2.082 1.00 92.50 75 ASP A N 1
ATOM 588 C CA . ASP A 1 75 ? -11.780 5.584 1.609 1.00 92.50 75 ASP A CA 1
ATOM 589 C C . ASP A 1 75 ? -10.544 4.671 1.683 1.00 92.50 75 ASP A C 1
ATOM 591 O O . ASP A 1 75 ? -9.468 4.999 1.175 1.00 92.50 75 ASP A O 1
ATOM 595 N N . ILE A 1 76 ? -10.677 3.509 2.326 1.00 93.19 76 ILE A N 1
ATOM 596 C CA . ILE A 1 76 ? -9.586 2.558 2.526 1.00 93.19 76 ILE A CA 1
ATOM 597 C C . ILE A 1 76 ? -9.484 1.631 1.320 1.00 93.19 76 ILE A C 1
ATOM 599 O O . ILE A 1 76 ? -10.420 0.904 0.985 1.00 93.19 76 ILE A O 1
ATOM 603 N N . GLN A 1 77 ? -8.299 1.555 0.716 1.00 92.62 77 GLN A N 1
ATOM 604 C CA . GLN A 1 77 ? -8.042 0.626 -0.384 1.00 92.62 77 GLN A CA 1
ATOM 605 C C . GLN A 1 77 ? -7.178 -0.549 0.081 1.00 92.62 77 GLN A C 1
ATOM 607 O O . GLN A 1 77 ? -6.230 -0.404 0.851 1.00 92.62 77 GLN A O 1
ATOM 612 N N . LYS A 1 78 ? -7.489 -1.756 -0.399 1.00 89.31 78 LYS A N 1
ATOM 613 C CA . LYS A 1 78 ? -6.715 -2.960 -0.061 1.00 89.31 78 LYS A CA 1
ATOM 614 C C . LYS A 1 78 ? -5.284 -2.847 -0.587 1.00 89.31 78 LYS A C 1
ATOM 616 O O . LYS A 1 78 ? -5.080 -2.517 -1.756 1.00 89.31 78 LYS A O 1
ATOM 621 N N . MET A 1 79 ? -4.304 -3.173 0.251 1.00 87.50 79 MET A N 1
ATOM 622 C CA . MET A 1 79 ? -2.905 -3.212 -0.163 1.00 87.50 79 MET A CA 1
ATOM 623 C C . MET A 1 79 ? -2.560 -4.578 -0.758 1.00 87.50 79 MET A C 1
ATOM 625 O O . MET A 1 79 ? -2.878 -5.619 -0.180 1.00 87.50 79 MET A O 1
ATOM 629 N N . ASN A 1 80 ? -1.881 -4.578 -1.906 1.00 85.56 80 ASN A N 1
ATOM 630 C CA . ASN A 1 80 ? -1.353 -5.805 -2.488 1.00 85.56 80 ASN A CA 1
ATOM 631 C C . ASN A 1 80 ? -0.237 -6.401 -1.607 1.00 85.56 80 ASN A C 1
ATOM 633 O O . ASN A 1 80 ? 0.527 -5.651 -0.996 1.00 85.56 80 ASN A O 1
ATOM 637 N N . PRO A 1 81 ? -0.107 -7.738 -1.548 1.00 82.75 81 PRO A N 1
ATOM 638 C CA . PRO A 1 81 ? 1.032 -8.382 -0.904 1.00 82.75 81 PRO A CA 1
ATOM 639 C C . PRO A 1 81 ? 2.385 -7.910 -1.477 1.00 82.75 81 PRO A C 1
ATOM 641 O O . PRO A 1 81 ? 2.465 -7.661 -2.681 1.00 82.75 81 PRO A O 1
ATOM 644 N N . PRO A 1 82 ? 3.477 -7.903 -0.684 1.00 75.81 82 PRO A N 1
ATOM 645 C CA . PRO A 1 82 ? 4.799 -7.436 -1.124 1.00 75.81 82 PRO A CA 1
ATOM 646 C C . PRO A 1 82 ? 5.351 -8.161 -2.355 1.00 75.81 82 PRO A C 1
ATOM 648 O O . PRO A 1 82 ? 6.102 -7.579 -3.128 1.00 75.81 82 PRO A O 1
ATOM 651 N N . LYS A 1 83 ? 4.932 -9.414 -2.584 1.00 73.94 83 LYS A N 1
ATOM 652 C CA . LYS A 1 83 ? 5.302 -10.179 -3.785 1.00 73.94 83 LYS A CA 1
ATOM 653 C C . LYS A 1 83 ? 4.825 -9.548 -5.105 1.00 73.94 83 LYS A C 1
ATOM 655 O O . LYS A 1 83 ? 5.274 -9.968 -6.162 1.00 73.94 83 LYS A O 1
ATOM 660 N N . PHE A 1 84 ? 3.903 -8.585 -5.041 1.00 72.31 84 PHE A N 1
ATOM 661 C CA . PHE A 1 84 ? 3.395 -7.818 -6.182 1.00 72.31 84 PHE A CA 1
ATOM 662 C C . PHE A 1 84 ? 4.002 -6.406 -6.265 1.00 72.31 84 PHE A C 1
ATOM 664 O O . PHE A 1 84 ? 3.469 -5.543 -6.959 1.00 72.31 84 PHE A O 1
ATOM 671 N N . SER A 1 85 ? 5.093 -6.144 -5.541 1.00 71.88 85 SER A N 1
ATOM 672 C CA . SER A 1 85 ? 5.881 -4.922 -5.709 1.00 71.88 85 SER A CA 1
ATOM 673 C C . SER A 1 85 ? 6.619 -4.952 -7.052 1.00 71.88 85 SER A C 1
ATOM 675 O O . SER A 1 85 ? 7.136 -5.990 -7.473 1.00 71.88 85 SER A O 1
ATOM 677 N N . LYS A 1 86 ? 6.659 -3.798 -7.726 1.00 68.12 86 LYS A N 1
ATOM 678 C CA . LYS A 1 86 ? 7.322 -3.566 -9.022 1.00 68.12 86 LYS A CA 1
ATOM 679 C C . LYS A 1 86 ? 6.862 -4.486 -10.158 1.00 68.12 86 LYS A C 1
ATOM 681 O O . LYS A 1 86 ? 7.649 -4.747 -11.065 1.00 68.12 86 LYS A O 1
ATOM 686 N N . VAL A 1 87 ? 5.612 -4.944 -10.183 1.00 72.38 87 VAL A N 1
ATOM 687 C CA . VAL A 1 87 ? 5.108 -5.765 -11.300 1.00 72.38 87 VAL A CA 1
ATOM 688 C C . VAL A 1 87 ? 5.273 -5.045 -12.641 1.00 72.38 87 VAL A C 1
ATOM 690 O O . VAL A 1 87 ? 5.062 -3.834 -12.746 1.00 72.38 87 VAL A O 1
ATOM 693 N N . GLU A 1 88 ? 5.704 -5.785 -13.662 1.00 69.19 88 GLU A N 1
ATOM 694 C CA . GLU A 1 88 ? 5.867 -5.260 -15.023 1.00 69.19 88 GLU A CA 1
ATOM 695 C C . GLU A 1 88 ? 4.525 -5.074 -15.725 1.00 69.19 88 GLU A C 1
ATOM 697 O O . GLU A 1 88 ? 4.392 -4.165 -16.542 1.00 69.19 88 GLU A O 1
ATOM 702 N N . ASP A 1 89 ? 3.547 -5.917 -15.396 1.00 72.38 89 ASP A N 1
ATOM 703 C CA . ASP A 1 89 ? 2.178 -5.831 -15.879 1.00 72.38 89 ASP A CA 1
ATOM 704 C C . ASP A 1 89 ? 1.247 -5.477 -14.718 1.00 72.38 89 ASP A C 1
ATOM 706 O O . ASP A 1 89 ? 1.107 -6.220 -13.746 1.00 72.38 89 ASP A O 1
ATOM 710 N N . MET A 1 90 ? 0.596 -4.319 -14.817 1.00 71.44 90 MET A N 1
ATOM 711 C CA . MET A 1 90 ? -0.355 -3.862 -13.803 1.00 71.44 90 MET A CA 1
ATOM 712 C C . MET A 1 90 ? -1.552 -4.805 -13.639 1.00 71.44 90 MET A C 1
ATOM 714 O O . MET A 1 90 ? -2.175 -4.800 -12.578 1.00 71.44 90 MET A O 1
ATOM 718 N N . ALA A 1 91 ? -1.878 -5.623 -14.646 1.00 72.38 91 ALA A N 1
ATOM 719 C CA . ALA A 1 91 ? -2.940 -6.622 -14.537 1.00 72.38 91 ALA A CA 1
ATOM 720 C C . ALA A 1 91 ? -2.587 -7.801 -13.622 1.00 72.38 91 ALA A C 1
ATOM 722 O O . ALA A 1 91 ? -3.484 -8.545 -13.233 1.00 72.38 91 ALA A O 1
ATOM 723 N N . GLU A 1 92 ? -1.319 -7.965 -13.239 1.00 75.75 92 GLU A N 1
ATOM 724 C CA . GLU A 1 92 ? -0.904 -8.995 -12.279 1.00 75.75 92 GLU A CA 1
ATOM 725 C C . GLU A 1 92 ? -1.175 -8.596 -10.818 1.00 75.75 92 GLU A C 1
ATOM 727 O O . GLU A 1 92 ? -1.073 -9.433 -9.916 1.00 75.75 92 GLU A O 1
ATOM 732 N N . LEU A 1 93 ? -1.552 -7.337 -10.553 1.00 76.00 93 LEU A N 1
ATOM 733 C CA . LEU A 1 93 ? -1.961 -6.896 -9.220 1.00 76.00 93 LEU A CA 1
ATOM 734 C C . LEU A 1 93 ? -3.244 -7.620 -8.784 1.00 76.00 93 LEU A C 1
ATOM 736 O O . LEU A 1 93 ? -4.236 -7.660 -9.506 1.00 76.00 93 LEU A O 1
ATOM 740 N N . THR A 1 94 ? -3.265 -8.138 -7.552 1.00 80.06 94 THR A N 1
ATOM 741 C CA . THR A 1 94 ? -4.467 -8.793 -6.996 1.00 80.06 94 THR A CA 1
ATOM 742 C C . THR A 1 94 ? -5.580 -7.784 -6.707 1.00 80.06 94 THR A C 1
ATOM 744 O O . THR A 1 94 ? -6.762 -8.072 -6.873 1.00 80.06 94 THR A O 1
ATOM 747 N N . CYS A 1 95 ? -5.204 -6.594 -6.248 1.00 81.06 95 CYS A N 1
ATOM 748 C CA . CYS A 1 95 ? -6.090 -5.466 -6.010 1.00 81.06 95 CYS A CA 1
ATOM 749 C C . CYS A 1 95 ? -5.728 -4.354 -6.995 1.00 81.06 95 CYS A C 1
ATOM 751 O O . CYS A 1 95 ? -4.756 -3.627 -6.781 1.00 81.06 95 CYS A O 1
ATOM 753 N N . LEU A 1 96 ? -6.506 -4.228 -8.068 1.00 83.06 96 LEU A N 1
ATOM 754 C CA . LEU A 1 96 ? -6.349 -3.159 -9.049 1.00 83.06 96 LEU A CA 1
ATOM 755 C C . LEU A 1 96 ? -7.088 -1.904 -8.563 1.00 83.06 96 LEU A C 1
ATOM 757 O O . LEU A 1 96 ? -8.237 -1.660 -8.921 1.00 83.06 96 LEU A O 1
ATOM 761 N N . ASN A 1 97 ? -6.437 -1.145 -7.686 1.00 86.19 97 ASN A N 1
ATOM 762 C CA . ASN A 1 97 ? -6.935 0.131 -7.179 1.00 86.19 97 ASN A CA 1
ATOM 763 C C . ASN A 1 97 ? -5.933 1.257 -7.451 1.00 86.19 97 ASN A C 1
ATOM 765 O O . ASN A 1 97 ? -4.759 0.998 -7.731 1.00 86.19 97 ASN A O 1
ATOM 769 N N . GLU A 1 98 ? -6.409 2.499 -7.395 1.00 86.12 98 GLU A N 1
ATOM 770 C CA . GLU A 1 98 ? -5.617 3.683 -7.736 1.00 86.12 98 GLU A CA 1
ATOM 771 C C . GLU A 1 98 ? -4.333 3.767 -6.904 1.00 86.12 98 GLU A C 1
ATOM 773 O O . GLU A 1 98 ? -3.253 3.984 -7.455 1.00 86.12 98 GLU A O 1
ATOM 778 N N . ALA A 1 99 ? -4.425 3.482 -5.602 1.00 89.00 99 ALA A N 1
ATOM 779 C CA . ALA A 1 99 ? -3.277 3.495 -4.706 1.00 89.00 99 ALA A CA 1
ATOM 780 C C . ALA A 1 99 ? -2.211 2.463 -5.103 1.00 89.00 99 ALA A C 1
ATOM 782 O O . ALA A 1 99 ? -1.020 2.767 -5.116 1.00 89.00 99 ALA A O 1
ATOM 783 N N . SER A 1 100 ? -2.624 1.250 -5.477 1.00 86.62 100 SER A N 1
ATOM 784 C CA . SER A 1 100 ? -1.707 0.176 -5.872 1.00 86.62 100 SER A CA 1
ATOM 785 C C . SER A 1 100 ? -1.031 0.451 -7.210 1.00 86.62 100 SER A C 1
ATOM 787 O O . SER A 1 100 ? 0.161 0.182 -7.353 1.00 86.62 100 SER A O 1
ATOM 789 N N . VAL A 1 101 ? -1.764 1.020 -8.171 1.00 84.94 101 VAL A N 1
ATOM 790 C CA . VAL A 1 101 ? -1.198 1.441 -9.459 1.00 84.94 101 VAL A CA 1
ATOM 791 C C . VAL A 1 101 ? -0.181 2.557 -9.234 1.00 84.94 101 VAL A C 1
ATOM 793 O O . VAL A 1 101 ? 0.958 2.438 -9.683 1.00 84.94 101 VAL A O 1
ATOM 796 N N . LEU A 1 102 ? -0.546 3.599 -8.481 1.00 86.25 102 LEU A N 1
ATOM 797 C CA . LEU A 1 102 ? 0.350 4.711 -8.163 1.00 86.25 102 LEU A CA 1
ATOM 798 C C . LEU A 1 102 ? 1.611 4.234 -7.433 1.00 86.25 102 LEU A C 1
ATOM 800 O O . LEU A 1 102 ? 2.717 4.660 -7.772 1.00 86.25 102 LEU A O 1
ATOM 804 N N . HIS A 1 103 ? 1.457 3.340 -6.455 1.00 84.75 103 HIS A N 1
ATOM 805 C CA . HIS A 1 103 ? 2.578 2.777 -5.711 1.00 84.75 103 HIS A CA 1
ATOM 806 C C . HIS A 1 103 ? 3.523 1.996 -6.628 1.00 84.75 103 HIS A C 1
ATOM 808 O O . HIS A 1 103 ? 4.726 2.251 -6.616 1.00 84.75 103 HIS A O 1
ATOM 814 N N . ASN A 1 104 ? 2.991 1.120 -7.484 1.00 82.38 104 ASN A N 1
ATOM 815 C CA . ASN A 1 104 ? 3.813 0.342 -8.407 1.00 82.38 104 ASN A CA 1
ATOM 816 C C . ASN A 1 104 ? 4.569 1.238 -9.402 1.00 82.38 104 ASN A C 1
ATOM 818 O O . ASN A 1 104 ? 5.763 1.041 -9.625 1.00 82.38 104 ASN A O 1
ATOM 822 N N . LEU A 1 105 ? 3.909 2.265 -9.955 1.00 81.31 105 LEU A N 1
ATOM 823 C CA . LEU A 1 105 ? 4.555 3.253 -10.831 1.00 81.31 105 LEU A CA 1
ATOM 824 C C . LEU A 1 105 ? 5.688 3.984 -10.110 1.00 81.31 105 LEU A C 1
ATOM 826 O O . LEU A 1 105 ? 6.784 4.107 -10.651 1.00 81.31 105 LEU A O 1
ATOM 830 N N . ARG A 1 106 ? 5.436 4.437 -8.878 1.00 82.06 106 ARG A N 1
ATOM 831 C CA . ARG A 1 106 ? 6.416 5.149 -8.051 1.00 82.06 106 ARG A CA 1
ATOM 832 C C . ARG A 1 106 ? 7.643 4.287 -7.766 1.00 82.06 106 ARG A C 1
ATOM 834 O O . ARG A 1 106 ? 8.767 4.747 -7.946 1.00 82.06 106 ARG A O 1
ATOM 841 N N . GLU A 1 107 ? 7.442 3.049 -7.323 1.00 80.00 107 GLU A N 1
ATOM 842 C CA . GLU A 1 107 ? 8.548 2.139 -7.014 1.00 80.00 107 GLU A CA 1
ATOM 843 C C . GLU A 1 107 ? 9.381 1.810 -8.252 1.00 80.00 107 GLU A C 1
ATOM 845 O O . GLU A 1 107 ? 10.612 1.755 -8.170 1.00 80.00 107 GLU A O 1
ATOM 850 N N . ARG A 1 108 ? 8.728 1.620 -9.403 1.00 77.25 108 ARG A N 1
ATOM 851 C CA . ARG A 1 108 ? 9.412 1.401 -10.679 1.00 77.25 108 ARG A CA 1
ATOM 852 C C . ARG A 1 108 ? 10.204 2.635 -11.106 1.00 77.25 108 ARG A C 1
ATOM 854 O O . ARG A 1 108 ? 11.391 2.498 -11.389 1.00 77.25 108 ARG A O 1
ATOM 861 N N . TYR A 1 109 ? 9.611 3.826 -11.029 1.00 75.25 109 TYR A N 1
ATOM 862 C CA . TYR A 1 109 ? 10.280 5.091 -11.341 1.00 75.25 109 TYR A CA 1
ATOM 863 C C . TYR A 1 109 ? 11.553 5.302 -10.508 1.00 75.25 109 TYR A C 1
ATOM 865 O O . TYR A 1 109 ? 12.629 5.498 -11.069 1.00 75.25 109 TYR A O 1
ATOM 873 N N . PHE A 1 110 ? 11.478 5.164 -9.179 1.00 76.75 110 PHE A N 1
ATOM 874 C CA . PHE A 1 110 ? 12.658 5.299 -8.311 1.00 76.75 110 PHE A CA 1
ATOM 875 C C . PHE A 1 110 ? 13.697 4.187 -8.497 1.00 76.75 110 PHE A C 1
ATOM 877 O O . PHE A 1 110 ? 14.859 4.375 -8.147 1.00 76.75 110 PHE A O 1
ATOM 884 N N . SER A 1 111 ? 13.301 3.040 -9.054 1.00 70.81 111 SER A N 1
ATOM 885 C CA . SER A 1 111 ? 14.221 1.943 -9.379 1.00 70.81 111 SER A CA 1
ATOM 886 C C . SER A 1 111 ? 14.832 2.066 -10.780 1.00 70.81 111 SER A C 1
ATOM 888 O O . SER A 1 111 ? 15.563 1.171 -11.189 1.00 70.81 111 SER A O 1
ATOM 890 N N . GLY A 1 112 ? 14.516 3.126 -11.536 1.00 69.25 112 GLY A N 1
ATOM 891 C CA . GLY A 1 112 ? 14.935 3.279 -12.934 1.00 69.25 112 GLY A CA 1
ATOM 892 C C . GLY A 1 112 ? 14.217 2.337 -13.908 1.00 69.25 112 GLY A C 1
ATOM 893 O O . GLY A 1 112 ? 14.599 2.243 -15.071 1.00 69.25 112 GLY A O 1
ATOM 894 N N . LEU A 1 113 ? 13.161 1.656 -13.456 1.00 65.31 113 LEU A N 1
ATOM 895 C CA . LEU A 1 113 ? 12.337 0.762 -14.264 1.00 65.31 113 LEU A CA 1
ATOM 896 C C . LEU A 1 113 ? 11.299 1.594 -15.025 1.00 65.31 113 LEU A C 1
ATOM 898 O O . LEU A 1 113 ? 10.125 1.654 -14.667 1.00 65.31 113 LEU A O 1
ATOM 902 N N . ILE A 1 114 ? 11.742 2.267 -16.079 1.00 66.62 114 ILE A N 1
ATOM 903 C CA . ILE A 1 114 ? 10.931 3.244 -16.825 1.00 66.62 114 ILE A CA 1
ATOM 904 C C . ILE A 1 114 ? 9.820 2.614 -17.671 1.00 66.62 114 ILE A C 1
ATOM 906 O O . ILE A 1 114 ? 8.981 3.324 -18.212 1.00 66.62 114 ILE A O 1
ATOM 910 N N . TYR A 1 115 ? 9.807 1.289 -17.790 1.00 61.59 115 TYR A N 1
ATOM 911 C CA . TYR A 1 115 ? 8.874 0.549 -18.624 1.00 61.59 115 TYR A CA 1
ATOM 912 C C . TYR A 1 115 ? 7.817 -0.155 -17.784 1.00 61.59 115 TYR A C 1
ATOM 914 O O . TYR A 1 115 ? 8.151 -0.945 -16.901 1.00 61.59 115 TYR A O 1
ATOM 922 N N . VAL A 1 116 ? 6.542 0.087 -18.082 1.00 62.81 116 VAL A N 1
ATOM 923 C CA . VAL A 1 116 ? 5.424 -0.642 -17.474 1.00 62.81 116 VAL A CA 1
ATOM 924 C C . VAL A 1 116 ? 4.356 -0.968 -18.516 1.00 62.81 116 VAL A C 1
ATOM 926 O O . VAL A 1 116 ? 4.057 -0.155 -19.395 1.00 62.81 116 VAL A O 1
ATOM 929 N N . LYS A 1 117 ? 3.800 -2.178 -18.436 1.00 66.50 117 LYS A N 1
ATOM 930 C CA . LYS A 1 117 ? 2.685 -2.642 -19.263 1.00 66.50 117 LYS A CA 1
ATOM 931 C C . LYS A 1 117 ? 1.386 -2.405 -18.501 1.00 66.50 117 LYS A C 1
ATOM 933 O O . LYS A 1 117 ? 1.255 -2.759 -17.329 1.00 66.50 117 LYS A O 1
ATOM 938 N N . THR A 1 118 ? 0.420 -1.794 -19.168 1.00 59.44 118 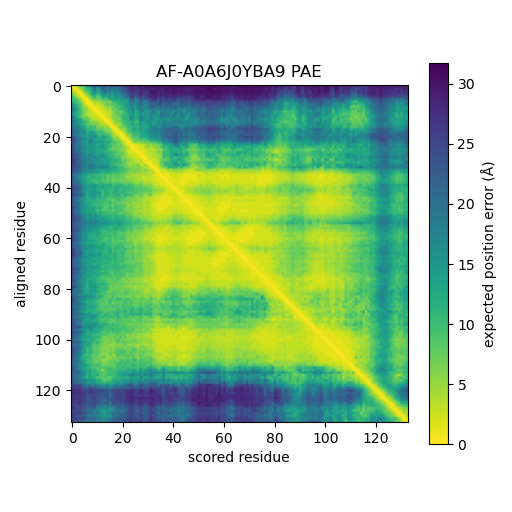THR A N 1
ATOM 939 C CA . THR A 1 118 ? -0.943 -1.640 -18.658 1.00 59.44 118 THR A CA 1
ATOM 940 C C . THR A 1 118 ? -1.887 -2.401 -19.584 1.00 59.44 118 THR A C 1
ATOM 942 O O . THR A 1 118 ? -1.743 -2.361 -20.805 1.00 59.44 118 THR A O 1
ATOM 945 N N . ALA A 1 119 ? -2.846 -3.138 -19.024 1.00 52.91 119 ALA A N 1
ATOM 946 C CA . ALA A 1 119 ? -3.698 -4.060 -19.781 1.00 52.91 119 ALA A CA 1
ATOM 947 C C . ALA A 1 119 ? -4.819 -3.387 -20.598 1.00 52.91 119 ALA A C 1
ATOM 949 O O . ALA A 1 119 ? -5.903 -3.943 -20.757 1.00 52.91 119 ALA A O 1
ATOM 950 N N . PHE A 1 120 ? -4.574 -2.199 -21.150 1.00 47.81 120 PHE A N 1
ATOM 951 C CA . PHE A 1 120 ? -5.543 -1.497 -21.987 1.00 47.81 120 PHE A CA 1
ATOM 952 C C . PHE A 1 120 ? -5.198 -1.605 -23.479 1.00 47.81 120 PHE A C 1
ATOM 954 O O . PHE A 1 120 ? -5.007 -0.591 -24.135 1.00 47.81 120 PHE A O 1
ATOM 961 N N . SER A 1 121 ? -5.100 -2.825 -24.030 1.00 40.00 121 SER A N 1
ATOM 962 C CA . SER A 1 121 ? -5.429 -3.095 -25.448 1.00 40.00 121 SER A CA 1
ATOM 963 C C . SER A 1 121 ? -5.328 -4.593 -25.801 1.00 40.00 121 SER A C 1
ATOM 965 O O . SER A 1 121 ? -4.304 -5.208 -25.510 1.00 40.00 121 SER A O 1
ATOM 967 N N . PRO A 1 122 ? -6.314 -5.182 -26.510 1.00 46.66 122 PRO A N 1
ATOM 968 C CA . PRO A 1 122 ? -6.227 -6.535 -27.070 1.00 46.66 122 PRO A CA 1
ATOM 969 C C . PRO A 1 122 ? -5.387 -6.622 -28.364 1.00 46.66 122 PRO A C 1
ATOM 971 O O . PRO A 1 122 ? -5.433 -7.639 -29.052 1.00 46.66 122 PRO A O 1
ATOM 974 N N . HIS A 1 123 ? -4.646 -5.572 -28.739 1.00 43.41 123 HIS A N 1
ATOM 975 C CA . HIS A 1 123 ? -3.816 -5.574 -29.949 1.00 43.41 123 HIS A CA 1
ATOM 976 C C . HIS A 1 123 ? -2.360 -5.986 -29.656 1.00 43.41 123 HIS A C 1
ATOM 978 O O . HIS A 1 123 ? -1.821 -5.625 -28.608 1.00 43.41 123 HIS A O 1
ATOM 984 N N . PRO A 1 124 ? -1.690 -6.703 -30.584 1.00 41.97 124 PRO A N 1
ATOM 985 C CA . PRO A 1 124 ? -0.283 -7.085 -30.470 1.00 41.97 124 PRO A CA 1
ATOM 986 C C . PRO A 1 124 ? 0.603 -5.840 -30.611 1.00 41.97 124 PRO A C 1
ATOM 988 O O . PRO A 1 124 ? 1.042 -5.468 -31.693 1.00 41.97 124 PRO A O 1
ATOM 991 N N . GLY A 1 125 ? 0.793 -5.153 -29.493 1.00 49.53 125 GLY A N 1
ATOM 992 C CA . GLY A 1 125 ? 1.469 -3.868 -29.399 1.00 49.53 125 GLY A CA 1
ATOM 993 C C . GLY A 1 125 ? 1.167 -3.265 -28.037 1.00 49.53 125 GLY A C 1
ATOM 994 O O . GLY A 1 125 ? 0.491 -2.245 -27.954 1.00 49.53 125 GLY A O 1
ATOM 995 N N . SER A 1 126 ? 1.571 -3.960 -26.969 1.00 47.12 126 SER A N 1
ATOM 996 C CA . SER A 1 126 ? 1.386 -3.510 -25.589 1.00 47.12 126 SER A CA 1
ATOM 997 C C . SER A 1 126 ? 1.851 -2.059 -25.468 1.00 47.12 126 SER A C 1
ATOM 999 O O . SER A 1 126 ? 3.011 -1.768 -25.758 1.00 47.12 126 SER A O 1
ATOM 1001 N N . THR A 1 127 ? 0.959 -1.147 -25.074 1.00 49.91 127 THR A N 1
ATOM 1002 C CA . THR A 1 127 ? 1.332 0.243 -24.810 1.00 49.91 127 THR A CA 1
ATOM 1003 C C . THR A 1 127 ? 2.292 0.254 -23.632 1.00 49.91 127 THR A C 1
ATOM 1005 O O . THR A 1 127 ? 1.910 0.105 -22.474 1.00 49.91 127 THR A O 1
ATOM 1008 N N . LEU A 1 128 ? 3.568 0.368 -23.968 1.00 52.44 128 LEU A N 1
ATOM 1009 C CA . LEU A 1 128 ? 4.650 0.559 -23.035 1.00 52.44 128 LEU A CA 1
ATOM 1010 C C . LEU A 1 128 ? 4.563 2.005 -22.552 1.00 52.44 128 LEU A C 1
ATOM 1012 O O . LEU A 1 128 ? 4.886 2.927 -23.303 1.00 52.44 128 LEU A O 1
ATOM 1016 N N . ILE A 1 129 ? 4.080 2.223 -21.331 1.00 57.41 129 ILE A N 1
ATOM 1017 C CA . ILE A 1 129 ? 4.179 3.553 -20.733 1.00 57.41 129 ILE A CA 1
ATOM 1018 C C . ILE A 1 129 ? 5.645 3.727 -20.348 1.00 57.41 129 ILE A C 1
ATOM 1020 O O . ILE A 1 129 ? 6.148 3.021 -19.473 1.00 57.41 129 ILE A O 1
ATOM 1024 N N . ILE A 1 130 ? 6.325 4.630 -21.055 1.00 54.28 130 ILE A N 1
ATOM 1025 C CA . ILE A 1 130 ? 7.658 5.102 -20.694 1.00 54.28 130 ILE A CA 1
ATOM 1026 C C . ILE A 1 130 ? 7.456 6.191 -19.646 1.00 54.28 130 ILE A C 1
ATOM 1028 O O . ILE A 1 130 ? 6.989 7.283 -19.971 1.00 54.28 130 ILE A O 1
ATOM 1032 N N . ILE A 1 131 ? 7.786 5.906 -18.390 1.00 51.91 131 ILE A N 1
ATOM 1033 C CA . ILE A 1 131 ? 7.905 6.945 -17.366 1.00 51.91 131 ILE A CA 1
ATOM 1034 C C . ILE A 1 131 ? 9.276 7.596 -17.579 1.00 51.91 131 ILE A C 1
ATOM 1036 O O . ILE A 1 131 ? 10.269 7.184 -16.985 1.00 51.91 131 ILE A O 1
ATOM 1040 N N . ALA A 1 132 ? 9.354 8.527 -18.532 1.00 38.66 132 ALA A N 1
ATOM 1041 C CA . ALA A 1 132 ? 10.559 9.320 -18.758 1.00 38.66 132 ALA A CA 1
ATOM 1042 C C . ALA A 1 132 ? 10.761 10.316 -17.592 1.00 38.66 132 ALA A C 1
ATOM 1044 O O . ALA A 1 132 ? 9.759 10.786 -17.045 1.00 38.66 132 ALA A O 1
ATOM 1045 N N . PRO A 1 133 ? 12.014 10.602 -17.190 1.00 47.78 133 PRO A N 1
ATOM 1046 C CA . PRO A 1 133 ? 12.323 11.650 -16.216 1.00 47.78 133 PRO A CA 1
ATOM 1047 C C . PRO A 1 133 ? 11.953 13.054 -16.715 1.00 47.78 133 PRO A C 1
ATOM 1049 O O . PRO A 1 133 ? 11.938 13.268 -17.951 1.00 47.78 133 PRO A O 1
#

Solvent-accessible surface area (backbone atoms only — not comparable to full-atom values): 7990 Å² total; per-residue (Å²): 140,78,87,84,88,69,77,50,82,71,46,48,39,75,46,77,72,67,84,69,48,74,44,67,67,58,50,51,51,49,69,72,42,53,46,26,30,34,77,32,96,89,66,60,44,44,57,24,24,66,75,46,79,58,90,68,32,30,37,27,30,31,68,90,78,64,50,74,47,77,43,50,53,86,60,52,39,75,53,63,62,64,71,60,61,54,56,54,42,57,73,74,42,88,45,86,42,72,58,50,53,53,48,34,52,50,53,20,51,80,57,54,30,31,63,36,39,52,85,84,64,99,56,101,67,73,60,65,48,69,61,72,133

Secondary structure (DSSP, 8-state):
--------TTGGGTS--TTTTT-HHHHHHHHHHTEEEEEETTTEEEEEEEEEEETTEEEEEETTT--EEEEEGGG-EEPPPGGGTT-SBGGG-SS--HHHHHHHHHHHHHTT--EEE-S--SSSS--EEE---

Foldseek 3Di:
DDPPQDDDPVRLLADDNLVVLPDVVQQVCCVVQQWWWAQDPVQRIFIWGFDDDDPQKTWTQTPPPRDTDIDGPVRIFGDFRSSCALDQELVPTPGNDPVNVSRNCVRSVVSNNQWHFYPPDPDPPGPTRGNDD